Protein AF-A0A1G1DF81-F1 (afdb_monomer)

Sequence (77 aa):
MNKLKKILKKGGRVVIVAFYKKKMDFGPPPDNKISEEVTIEEMKEAGYHLTKRLDFLRYQYFLEFEPVENQPQTYTD

pLDDT: mean 87.63, std 15.88, range [39.62, 98.69]

Radius of gyration: 15.58 Å; Cα contacts (8 Å, |Δi|>4): 94; chains: 1; bounding box: 30×20×59 Å

Foldseek 3Di:
DQPVVVVADVVRKDKDKFFALDDDPDDDDSVPGDHPVNVQVVVVVSQKHWDDWDDPDPGITITMIDHNDPDPPPPDD

Structure (mmCIF, N/CA/C/O backbone):
data_AF-A0A1G1DF81-F1
#
_entry.id   AF-A0A1G1DF81-F1
#
loop_
_atom_site.group_PDB
_atom_site.id
_atom_site.type_symbol
_atom_site.label_atom_id
_atom_site.label_alt_id
_atom_site.label_comp_id
_atom_site.label_asym_id
_atom_site.label_entity_id
_atom_site.label_seq_id
_atom_site.pdbx_PDB_ins_code
_atom_site.Cartn_x
_atom_site.Cartn_y
_atom_site.Cartn_z
_atom_site.occupancy
_atom_site.B_iso_or_equiv
_atom_site.auth_seq_id
_atom_site.auth_comp_id
_atom_site.auth_asym_id
_atom_site.auth_atom_id
_atom_site.pdbx_PDB_model_num
ATOM 1 N N . MET A 1 1 ? 3.449 6.618 8.327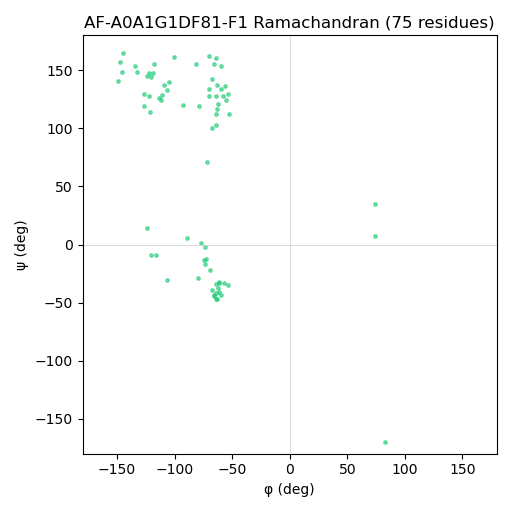 1.00 63.09 1 MET A N 1
ATOM 2 C CA . MET A 1 1 ? 2.040 6.920 7.954 1.00 63.09 1 MET A CA 1
ATOM 3 C C . MET A 1 1 ? 1.090 7.264 9.137 1.00 63.09 1 MET A C 1
ATOM 5 O O . MET A 1 1 ? -0.120 7.057 9.040 1.00 63.09 1 MET A O 1
ATOM 9 N N . ASN A 1 2 ? 1.547 7.874 10.243 1.00 66.44 2 ASN A N 1
ATOM 10 C CA . ASN A 1 2 ? 0.757 7.909 11.501 1.00 66.44 2 ASN A CA 1
ATOM 11 C C . ASN A 1 2 ? -0.452 8.862 11.533 1.00 66.44 2 ASN A C 1
ATOM 13 O O . ASN A 1 2 ? -1.282 8.766 12.435 1.00 66.44 2 ASN A O 1
ATOM 17 N N . LYS A 1 3 ? -0.578 9.793 10.579 1.00 77.62 3 LYS A N 1
ATOM 18 C CA . LYS A 1 3 ? -1.682 10.773 10.575 1.00 77.62 3 LYS A CA 1
ATOM 19 C C . LYS A 1 3 ? -2.996 10.196 10.039 1.00 77.62 3 LYS A C 1
ATOM 21 O O . LYS A 1 3 ? -4.057 10.626 10.478 1.00 77.62 3 LYS A O 1
ATOM 26 N N . LEU A 1 4 ? -2.929 9.205 9.145 1.00 78.19 4 LEU A N 1
ATOM 27 C CA . LEU A 1 4 ? -4.106 8.660 8.457 1.00 78.19 4 LEU A CA 1
ATOM 28 C C . LEU A 1 4 ? -5.096 7.980 9.417 1.00 78.19 4 LEU A C 1
ATOM 30 O O . LEU A 1 4 ? -6.302 8.129 9.257 1.00 78.19 4 LEU A O 1
ATOM 34 N N . LYS A 1 5 ? -4.610 7.344 10.489 1.00 74.81 5 LYS A N 1
ATOM 35 C CA . LYS A 1 5 ? -5.465 6.681 11.486 1.00 74.81 5 LYS A CA 1
ATOM 36 C C . LYS A 1 5 ? -6.483 7.616 12.127 1.00 74.81 5 LYS A C 1
ATOM 38 O O . LYS A 1 5 ? -7.576 7.187 12.463 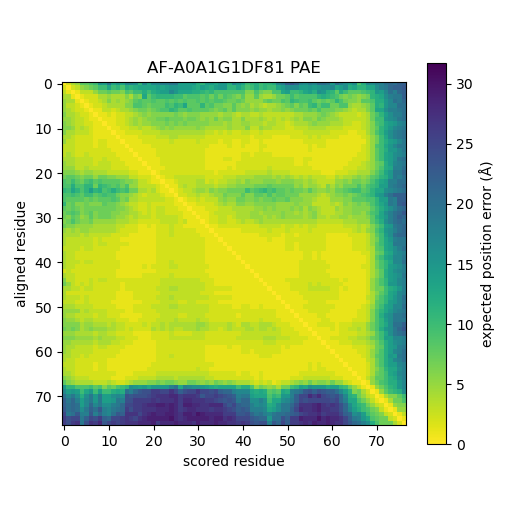1.00 74.81 5 LYS A O 1
ATOM 43 N N . LYS A 1 6 ? -6.122 8.892 12.293 1.00 81.62 6 LYS A N 1
ATOM 44 C CA . LYS A 1 6 ? -6.961 9.893 12.965 1.00 81.62 6 LYS A CA 1
ATOM 45 C C . LYS A 1 6 ? -8.152 10.345 12.118 1.00 81.62 6 LYS A C 1
ATOM 47 O O . LYS A 1 6 ? -9.064 10.955 12.659 1.00 81.62 6 LYS A O 1
ATOM 52 N N . ILE A 1 7 ? -8.119 10.088 10.809 1.00 87.56 7 ILE A N 1
ATOM 53 C CA . ILE A 1 7 ? -9.143 10.539 9.856 1.00 87.56 7 ILE A CA 1
ATOM 54 C C . ILE A 1 7 ? -9.905 9.382 9.198 1.00 87.56 7 ILE A C 1
ATOM 56 O O . ILE A 1 7 ? -10.893 9.619 8.506 1.00 87.56 7 ILE A O 1
ATOM 60 N N . LEU A 1 8 ? -9.463 8.135 9.392 1.00 88.38 8 LEU A N 1
ATOM 61 C CA . LEU A 1 8 ? -10.172 6.962 8.891 1.00 88.38 8 LEU A CA 1
ATOM 62 C C . LEU A 1 8 ? -11.475 6.760 9.671 1.00 88.38 8 LEU A C 1
ATOM 64 O O . LEU A 1 8 ? -11.499 6.787 10.900 1.00 88.38 8 LEU A O 1
ATOM 68 N N . LYS A 1 9 ? -12.569 6.515 8.944 1.00 90.00 9 LYS A N 1
ATOM 69 C CA . LYS A 1 9 ? -13.817 6.023 9.543 1.00 90.00 9 LYS A CA 1
ATOM 70 C C . LYS A 1 9 ? -13.588 4.630 10.139 1.00 90.00 9 LYS A C 1
ATOM 72 O O . LYS A 1 9 ? -12.671 3.920 9.728 1.00 90.00 9 LYS A O 1
ATOM 77 N N . LYS A 1 10 ? -14.464 4.206 11.056 1.00 87.06 10 LYS A N 1
ATOM 78 C CA . LYS A 1 10 ? -14.487 2.818 11.543 1.00 87.06 10 LYS A CA 1
ATOM 79 C C . LYS A 1 10 ? -14.581 1.849 10.354 1.00 87.06 10 LYS A C 1
ATOM 81 O O . LYS A 1 10 ? -15.424 2.043 9.482 1.00 87.06 10 LYS A O 1
ATOM 86 N N . GLY A 1 11 ? -13.701 0.847 10.317 1.00 88.06 11 GLY A N 1
ATOM 87 C CA . GLY A 1 11 ? -13.579 -0.099 9.197 1.00 88.06 11 GLY A CA 1
ATOM 88 C C . GLY A 1 11 ? -12.913 0.470 7.935 1.00 88.06 11 GLY A C 1
ATOM 89 O O . GLY A 1 11 ? -12.907 -0.187 6.898 1.00 88.06 11 GLY A O 1
ATOM 90 N N . GLY A 1 12 ? -12.375 1.692 7.988 1.00 92.06 12 GLY A N 1
ATOM 91 C CA . GLY A 1 12 ? -11.637 2.296 6.885 1.00 92.06 12 GLY A CA 1
ATOM 92 C C . GLY A 1 12 ? -10.316 1.574 6.612 1.00 92.06 12 GLY A C 1
ATOM 93 O O . GLY A 1 12 ? -9.619 1.164 7.538 1.00 92.06 12 GLY A O 1
ATOM 94 N N . ARG A 1 13 ? -9.965 1.465 5.329 1.00 95.38 13 ARG A N 1
ATOM 95 C CA . ARG A 1 13 ? -8.772 0.761 4.840 1.00 95.38 13 ARG A CA 1
ATOM 96 C C . ARG A 1 13 ? -7.824 1.709 4.124 1.00 95.38 13 ARG A C 1
ATOM 98 O O . ARG A 1 13 ? -8.252 2.731 3.584 1.00 95.38 13 ARG A O 1
ATOM 105 N N . VAL A 1 14 ? -6.548 1.345 4.082 1.00 96.50 14 VAL A N 1
ATOM 106 C CA . VAL A 1 14 ? -5.526 2.016 3.269 1.00 96.50 14 VAL A CA 1
ATOM 107 C C . VAL A 1 14 ? -5.055 1.048 2.196 1.00 96.50 14 VAL A C 1
ATOM 109 O O . VAL A 1 14 ? -4.635 -0.058 2.513 1.00 96.50 14 VAL A O 1
ATOM 112 N N . VAL A 1 15 ? -5.104 1.469 0.933 1.00 97.75 15 VAL A N 1
ATOM 113 C CA . VAL A 1 15 ? -4.550 0.710 -0.192 1.00 97.75 15 VAL A CA 1
ATOM 114 C C . VAL A 1 15 ? -3.330 1.444 -0.729 1.00 97.75 15 VAL A C 1
ATOM 116 O O . VAL A 1 15 ? -3.407 2.636 -1.029 1.00 97.75 15 VAL A O 1
ATOM 119 N N . ILE A 1 16 ? -2.218 0.728 -0.870 1.00 97.94 16 ILE A N 1
ATOM 120 C CA . ILE A 1 16 ? -0.997 1.224 -1.503 1.00 97.94 16 ILE A CA 1
ATOM 121 C C . ILE A 1 16 ? -0.786 0.462 -2.808 1.00 97.94 16 ILE A C 1
ATOM 123 O O . ILE A 1 16 ? -0.709 -0.767 -2.821 1.00 97.94 16 ILE A O 1
ATOM 127 N N . VAL A 1 17 ? -0.670 1.219 -3.900 1.00 97.94 17 VAL A N 1
ATOM 128 C CA . VAL A 1 17 ? -0.302 0.719 -5.227 1.00 97.94 17 VAL A CA 1
ATOM 129 C C . VAL A 1 17 ? 0.957 1.446 -5.670 1.00 97.94 17 VAL A C 1
ATOM 131 O O . VAL A 1 17 ? 0.919 2.658 -5.884 1.00 97.94 17 VAL A O 1
ATOM 134 N N . ALA A 1 18 ? 2.074 0.733 -5.805 1.00 96.56 18 ALA A N 1
ATOM 135 C CA . ALA A 1 18 ? 3.328 1.349 -6.231 1.00 96.56 18 ALA A CA 1
ATOM 136 C C . ALA A 1 18 ? 4.194 0.403 -7.062 1.00 96.56 18 ALA A C 1
ATOM 138 O O . ALA A 1 18 ? 4.060 -0.816 -7.000 1.00 96.56 18 ALA A O 1
ATOM 139 N N . PHE A 1 19 ? 5.087 0.980 -7.869 1.00 96.94 19 PHE A N 1
ATOM 140 C CA . PHE A 1 19 ? 5.992 0.223 -8.729 1.00 96.94 19 PHE A CA 1
ATOM 141 C C . PHE A 1 19 ? 6.953 -0.646 -7.917 1.00 96.94 19 PHE A C 1
ATOM 143 O O . PHE A 1 19 ? 7.581 -0.165 -6.975 1.00 96.94 19 PHE A O 1
ATOM 150 N N . TYR A 1 20 ? 7.167 -1.886 -8.365 1.00 95.56 20 TYR A N 1
ATOM 151 C CA . TYR A 1 20 ? 8.239 -2.724 -7.830 1.00 95.56 20 TYR A CA 1
ATOM 152 C C . TYR A 1 20 ? 9.591 -2.018 -7.959 1.00 95.56 20 TYR A C 1
ATOM 154 O O . TYR A 1 20 ? 9.911 -1.475 -9.024 1.00 95.56 20 TYR A O 1
ATOM 162 N N . LYS A 1 21 ? 10.409 -2.071 -6.900 1.00 94.69 21 LYS A N 1
ATOM 163 C CA . LYS A 1 21 ? 11.767 -1.506 -6.864 1.00 94.69 21 LYS A CA 1
ATOM 164 C C . LYS A 1 21 ? 12.735 -2.335 -7.720 1.00 94.69 21 LYS A C 1
ATOM 166 O O . LYS A 1 21 ? 13.597 -3.046 -7.223 1.00 94.69 21 LYS A O 1
ATOM 171 N N . LYS A 1 22 ? 12.559 -2.242 -9.038 1.00 89.19 22 LYS A N 1
ATOM 172 C CA . LYS A 1 22 ? 13.388 -2.858 -10.078 1.00 89.19 22 LYS A CA 1
ATOM 173 C C . LYS A 1 22 ? 13.692 -1.849 -11.187 1.00 89.19 22 LYS A C 1
ATOM 175 O O . LYS A 1 22 ? 12.923 -0.900 -11.410 1.00 89.19 22 LYS A O 1
ATOM 180 N N . LYS A 1 23 ? 14.814 -2.057 -11.881 1.00 87.19 23 LYS A N 1
ATOM 181 C CA . LYS A 1 23 ? 15.168 -1.289 -13.081 1.00 87.19 23 LYS A CA 1
ATOM 182 C C . LYS A 1 23 ? 14.129 -1.574 -14.170 1.00 87.19 23 LYS A C 1
ATOM 184 O O . LYS A 1 23 ? 13.808 -2.731 -14.424 1.00 87.19 23 LYS A O 1
ATOM 189 N N . MET A 1 24 ? 13.564 -0.518 -14.742 1.00 88.06 24 MET A N 1
ATOM 190 C CA . MET A 1 24 ? 12.548 -0.571 -15.795 1.00 88.06 24 MET A CA 1
ATOM 191 C C . MET A 1 24 ? 12.778 0.610 -16.730 1.00 88.06 24 MET A C 1
ATOM 193 O O . MET A 1 24 ? 13.190 1.671 -16.263 1.00 88.06 24 MET A O 1
ATOM 197 N N . ASP A 1 25 ? 12.464 0.436 -18.010 1.00 90.38 25 ASP A N 1
ATOM 198 C CA . ASP A 1 25 ? 12.614 1.484 -19.032 1.00 90.38 25 ASP A CA 1
ATOM 199 C C . ASP A 1 25 ? 11.500 2.547 -18.964 1.00 90.38 25 ASP A C 1
ATOM 201 O O . ASP A 1 25 ? 11.457 3.481 -19.757 1.00 90.38 25 ASP A O 1
ATOM 205 N N . PHE A 1 26 ? 10.579 2.403 -18.008 1.00 89.25 26 PHE A N 1
ATOM 206 C CA . PHE A 1 26 ? 9.455 3.299 -17.769 1.00 89.25 26 PHE A CA 1
ATOM 207 C C . PHE A 1 26 ? 9.146 3.423 -16.269 1.00 89.25 26 PHE A C 1
ATOM 209 O O . PHE A 1 26 ? 9.562 2.605 -15.438 1.00 89.25 26 PHE A O 1
ATOM 216 N N . GLY A 1 27 ? 8.352 4.443 -15.935 1.00 87.75 27 GLY A N 1
ATOM 217 C CA . GLY A 1 27 ? 8.002 4.792 -14.560 1.00 87.75 27 GLY A CA 1
ATOM 218 C C . GLY A 1 27 ? 9.082 5.638 -13.870 1.00 87.75 27 GLY A C 1
ATOM 219 O O . GLY A 1 27 ? 9.999 6.130 -14.525 1.00 87.75 27 GLY A O 1
ATOM 220 N N . PRO A 1 28 ? 8.973 5.843 -12.546 1.00 89.19 28 PRO A N 1
ATOM 221 C CA . PRO A 1 28 ? 9.949 6.631 -11.802 1.00 89.19 28 PRO A CA 1
ATOM 222 C C . PRO A 1 28 ? 11.335 5.956 -11.789 1.00 89.19 28 PRO A C 1
ATOM 224 O O . PRO A 1 28 ? 11.424 4.722 -11.892 1.00 89.19 28 PRO A O 1
ATOM 227 N N . PRO A 1 29 ? 12.424 6.730 -11.618 1.00 90.06 29 PRO A N 1
ATOM 228 C CA . PRO A 1 29 ? 13.757 6.162 -11.440 1.00 90.06 29 PRO A CA 1
ATOM 229 C C . PRO A 1 29 ? 13.801 5.250 -10.196 1.00 90.06 29 PRO A C 1
ATOM 231 O O . PRO A 1 29 ? 13.005 5.445 -9.273 1.00 90.06 29 PRO A O 1
ATOM 234 N N . PRO A 1 30 ? 14.697 4.242 -10.146 1.00 87.69 30 PRO A N 1
ATOM 235 C CA . PRO A 1 30 ? 14.758 3.279 -9.040 1.00 87.69 30 PRO A CA 1
ATOM 236 C C . PRO A 1 30 ? 14.867 3.896 -7.641 1.00 87.69 30 PRO A C 1
ATOM 238 O O . PRO A 1 30 ? 14.254 3.374 -6.711 1.00 87.69 30 PRO A O 1
ATOM 241 N N . ASP A 1 31 ? 15.576 5.016 -7.504 1.00 90.94 31 ASP A N 1
ATOM 242 C CA . ASP A 1 31 ? 15.777 5.695 -6.215 1.00 90.94 31 ASP A CA 1
ATOM 243 C C . ASP A 1 31 ? 14.492 6.333 -5.670 1.00 90.94 31 ASP A C 1
ATOM 245 O O . ASP A 1 31 ? 14.334 6.478 -4.462 1.00 90.94 31 ASP A O 1
ATOM 249 N N . ASN A 1 32 ? 13.518 6.605 -6.543 1.00 91.62 32 ASN A N 1
ATOM 250 C CA . ASN A 1 32 ? 12.198 7.111 -6.165 1.00 91.62 32 ASN A CA 1
ATOM 251 C C . ASN A 1 32 ? 11.197 5.977 -5.870 1.00 91.62 32 ASN A C 1
ATOM 253 O O . ASN A 1 32 ? 10.006 6.241 -5.693 1.00 91.62 32 ASN A O 1
ATOM 257 N N . LYS A 1 33 ? 11.637 4.710 -5.870 1.00 94.94 33 LYS A N 1
ATOM 258 C CA . LYS A 1 33 ? 10.789 3.546 -5.581 1.00 94.94 33 LYS A CA 1
ATOM 259 C C . LYS A 1 33 ? 11.066 3.007 -4.178 1.00 94.94 33 LYS A C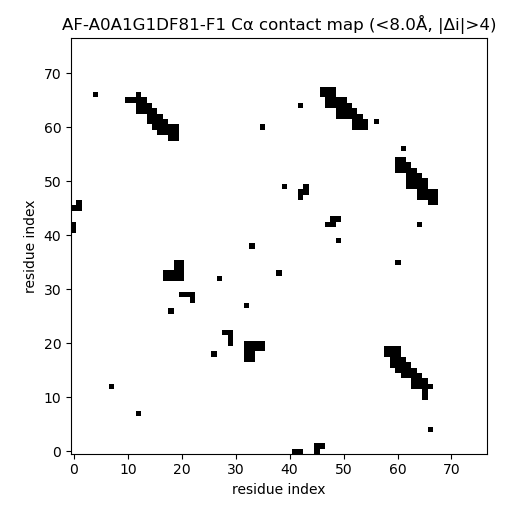 1
ATOM 261 O O . LYS A 1 33 ? 12.215 2.860 -3.751 1.00 94.94 33 LYS A O 1
ATOM 266 N N . ILE A 1 34 ? 9.990 2.624 -3.502 1.00 96.00 34 ILE A N 1
ATOM 267 C CA . ILE A 1 34 ? 10.003 1.946 -2.203 1.00 96.00 34 ILE A CA 1
ATOM 268 C C . ILE A 1 34 ? 9.626 0.485 -2.450 1.00 96.00 34 ILE A C 1
ATOM 270 O O . ILE A 1 34 ? 8.701 0.209 -3.219 1.00 96.00 34 ILE A O 1
ATOM 274 N N . SER A 1 35 ? 10.376 -0.453 -1.864 1.00 97.00 35 SER A N 1
ATOM 275 C CA . SER A 1 35 ? 10.082 -1.877 -2.039 1.00 97.00 35 SER A CA 1
ATOM 276 C C . SER A 1 35 ? 8.791 -2.267 -1.310 1.00 97.00 35 SER A C 1
ATOM 278 O O . SER A 1 35 ? 8.298 -1.532 -0.449 1.00 97.00 35 SER A O 1
ATOM 280 N N . GLU A 1 36 ? 8.225 -3.414 -1.685 1.00 97.56 36 GLU A N 1
ATOM 281 C CA . GLU A 1 36 ? 7.014 -3.949 -1.052 1.00 97.56 36 GLU A CA 1
ATOM 282 C C . GLU A 1 36 ? 7.261 -4.173 0.450 1.00 97.56 36 GLU A C 1
ATOM 284 O O . GLU A 1 36 ? 6.470 -3.750 1.287 1.00 97.56 36 GLU A O 1
ATOM 289 N N . GLU A 1 37 ? 8.422 -4.735 0.787 1.00 98.00 37 GLU A N 1
ATOM 290 C CA . GLU A 1 37 ? 8.836 -5.083 2.148 1.00 98.00 37 GLU A CA 1
ATOM 291 C C . GLU A 1 37 ? 8.983 -3.840 3.029 1.00 98.00 37 GLU A C 1
ATOM 293 O O . GLU A 1 37 ? 8.433 -3.795 4.126 1.00 98.00 37 GLU A O 1
ATOM 298 N N . VAL A 1 38 ? 9.663 -2.800 2.528 1.00 97.88 38 VAL A N 1
ATOM 299 C CA . VAL A 1 38 ? 9.813 -1.533 3.263 1.00 97.88 38 VAL A CA 1
ATOM 300 C C . VAL A 1 38 ? 8.447 -0.897 3.514 1.00 97.88 38 VAL A C 1
ATOM 302 O O . VAL A 1 38 ? 8.179 -0.419 4.610 1.00 97.88 38 VAL A O 1
ATOM 305 N N . THR A 1 39 ? 7.551 -0.947 2.527 1.00 97.88 39 THR A N 1
ATOM 306 C CA . THR A 1 39 ? 6.195 -0.396 2.666 1.00 97.88 39 THR A CA 1
ATOM 307 C C . THR A 1 39 ? 5.395 -1.131 3.741 1.00 97.88 39 THR A C 1
ATOM 309 O O . THR A 1 39 ? 4.688 -0.493 4.522 1.00 97.88 39 THR A O 1
ATOM 312 N N . ILE A 1 40 ? 5.502 -2.462 3.800 1.00 98.25 40 ILE A N 1
ATOM 313 C CA . ILE A 1 40 ? 4.837 -3.276 4.825 1.00 98.25 40 ILE A CA 1
ATOM 314 C C . ILE A 1 40 ? 5.373 -2.931 6.218 1.00 98.25 40 ILE A C 1
ATOM 316 O O . ILE A 1 40 ? 4.567 -2.704 7.124 1.00 98.25 40 ILE A O 1
ATOM 320 N N . GLU A 1 41 ? 6.694 -2.842 6.392 1.00 97.94 41 GLU A N 1
ATOM 321 C CA . GLU A 1 41 ? 7.283 -2.511 7.696 1.00 97.94 41 GLU A CA 1
ATOM 322 C C . GLU A 1 41 ? 6.931 -1.083 8.141 1.00 97.94 41 GLU A C 1
ATOM 324 O O . GLU A 1 41 ? 6.475 -0.904 9.269 1.00 97.94 41 GLU A O 1
ATOM 329 N N . GLU A 1 42 ? 6.993 -0.077 7.263 1.00 96.88 42 GLU A N 1
ATOM 330 C CA . GLU A 1 42 ? 6.584 1.294 7.618 1.00 96.88 42 GLU A CA 1
ATOM 331 C C . GLU A 1 42 ? 5.095 1.386 8.004 1.00 96.88 42 GLU A C 1
ATOM 333 O O . GLU A 1 42 ? 4.710 2.140 8.908 1.00 96.88 42 GLU A O 1
ATOM 338 N N . MET A 1 43 ? 4.228 0.621 7.331 1.00 96.81 43 MET A N 1
AT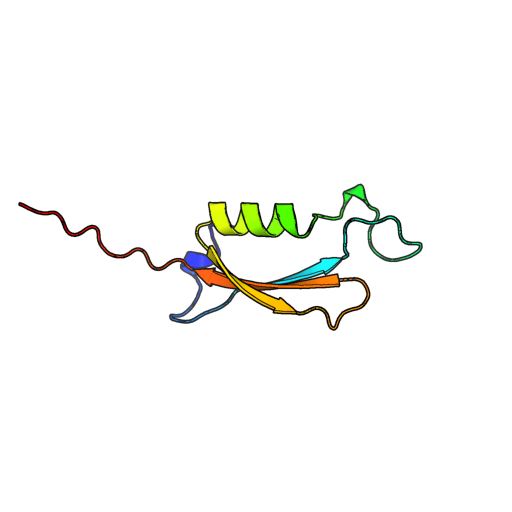OM 339 C CA . MET A 1 43 ? 2.805 0.553 7.676 1.00 96.81 43 MET A CA 1
ATOM 340 C C . MET A 1 43 ? 2.587 -0.127 9.029 1.00 96.81 43 MET A C 1
ATOM 342 O O . MET A 1 43 ? 1.765 0.338 9.827 1.00 96.81 43 MET A O 1
ATOM 346 N N . LYS A 1 44 ? 3.353 -1.178 9.323 1.00 9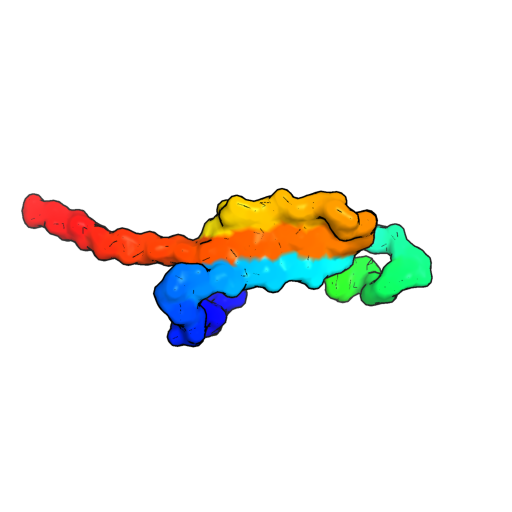5.94 44 LYS A N 1
ATOM 347 C CA . LYS A 1 44 ? 3.339 -1.871 10.613 1.00 95.94 44 LYS A CA 1
ATOM 348 C C . LYS A 1 44 ? 3.838 -0.987 11.751 1.00 95.94 44 LYS A C 1
ATOM 350 O O . LYS A 1 44 ? 3.170 -0.909 12.779 1.00 95.94 44 LYS A O 1
ATOM 355 N N . GLU A 1 45 ? 4.927 -0.248 11.561 1.00 95.19 45 GLU A N 1
ATOM 356 C CA . GLU A 1 45 ? 5.410 0.760 12.519 1.00 95.19 45 GLU A CA 1
ATOM 357 C C . GLU A 1 45 ? 4.389 1.884 12.729 1.00 95.19 45 GLU A C 1
ATOM 359 O O . GLU A 1 45 ? 4.221 2.404 13.834 1.00 95.19 45 GLU A O 1
ATOM 364 N N . ALA A 1 46 ? 3.623 2.215 11.686 1.00 93.75 46 ALA A N 1
ATOM 365 C CA . ALA A 1 46 ? 2.491 3.123 11.797 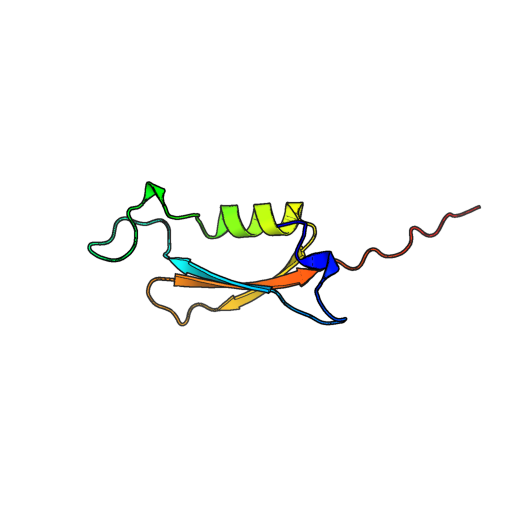1.00 93.75 46 ALA A CA 1
ATOM 366 C C . ALA A 1 46 ? 1.261 2.506 12.493 1.00 93.75 46 ALA A C 1
ATOM 368 O O . ALA A 1 46 ? 0.259 3.198 12.708 1.00 93.75 46 ALA A O 1
ATOM 369 N N . GLY A 1 47 ? 1.341 1.231 12.880 1.00 93.69 47 GLY A N 1
ATOM 370 C CA . GLY A 1 47 ? 0.349 0.412 13.572 1.00 93.69 47 GLY A CA 1
ATOM 371 C C . GLY A 1 47 ? -0.819 -0.025 12.688 1.00 93.69 47 GLY A C 1
ATOM 372 O O . GLY A 1 47 ? -1.965 -0.046 13.138 1.00 93.69 47 GLY A O 1
ATOM 373 N N . TYR A 1 48 ? -0.558 -0.292 11.422 1.00 95.25 48 TYR A N 1
ATOM 374 C CA . TYR A 1 48 ? -1.486 -0.999 10.552 1.00 95.25 48 TYR A CA 1
ATOM 375 C C . TYR A 1 48 ? -1.059 -2.460 10.425 1.00 95.25 48 TYR A C 1
ATOM 377 O O . TYR A 1 48 ? 0.093 -2.797 10.686 1.00 95.25 48 TYR A O 1
ATOM 385 N N . HIS A 1 49 ? -1.964 -3.326 9.994 1.00 95.75 49 HIS A N 1
ATOM 386 C CA . HIS A 1 49 ? -1.615 -4.680 9.576 1.00 95.75 49 HIS A CA 1
ATOM 387 C C . HIS A 1 49 ? -2.062 -4.909 8.135 1.00 95.75 49 HIS A C 1
ATOM 389 O O . HIS A 1 49 ? -3.056 -4.340 7.682 1.00 95.75 49 HIS A O 1
ATOM 395 N N . LEU A 1 50 ? -1.301 -5.724 7.405 1.00 97.94 50 LEU A N 1
ATOM 396 C CA . LEU A 1 50 ? -1.633 -6.113 6.040 1.00 97.94 50 LEU A CA 1
ATOM 397 C C . LEU A 1 50 ? -2.846 -7.054 6.068 1.00 97.94 50 LEU A C 1
ATOM 399 O O . LEU A 1 50 ? -2.841 -8.049 6.793 1.00 97.94 50 LEU A O 1
ATOM 403 N N . THR A 1 51 ? -3.877 -6.748 5.286 1.00 98.00 51 THR A N 1
ATOM 404 C CA . THR A 1 51 ? -5.086 -7.580 5.144 1.00 98.00 51 THR A CA 1
ATOM 405 C C . THR A 1 51 ? -5.134 -8.294 3.806 1.00 98.00 51 THR A C 1
ATOM 407 O O . THR A 1 51 ? -5.696 -9.386 3.704 1.00 98.00 51 THR A O 1
ATOM 410 N N . LYS A 1 52 ? -4.550 -7.692 2.766 1.00 98.00 52 LYS A N 1
ATOM 411 C CA . LYS A 1 52 ? -4.578 -8.251 1.417 1.00 98.00 52 LYS A CA 1
ATOM 412 C C . LYS A 1 52 ? -3.338 -7.886 0.624 1.00 98.00 52 LYS A C 1
ATOM 414 O O . LYS A 1 52 ? -2.898 -6.740 0.632 1.00 98.00 52 LYS A O 1
ATOM 419 N N . ARG A 1 53 ? -2.857 -8.855 -0.148 1.00 98.19 53 ARG A N 1
ATOM 420 C CA . ARG A 1 53 ? -1.890 -8.667 -1.226 1.00 98.19 53 ARG A CA 1
ATOM 421 C C . ARG A 1 53 ? -2.510 -9.182 -2.516 1.00 98.19 53 ARG A C 1
ATOM 423 O O . ARG A 1 53 ? -3.001 -10.308 -2.540 1.00 98.19 53 ARG A O 1
ATOM 430 N N . LEU A 1 54 ? -2.504 -8.361 -3.560 1.00 97.81 54 LEU A N 1
ATOM 431 C CA . LEU A 1 54 ? -2.978 -8.746 -4.890 1.00 97.81 54 LEU A CA 1
ATOM 432 C C . LEU A 1 54 ? -1.844 -8.591 -5.910 1.00 97.81 54 LEU A C 1
ATOM 434 O O . LEU A 1 54 ? -1.044 -7.664 -5.815 1.00 97.81 54 LEU A O 1
ATOM 438 N N . ASP A 1 55 ? -1.787 -9.488 -6.889 1.00 96.12 55 ASP A N 1
ATOM 439 C CA . ASP A 1 55 ? -0.670 -9.636 -7.835 1.00 96.12 55 ASP A CA 1
ATOM 440 C C . ASP A 1 55 ? -1.089 -9.532 -9.314 1.00 96.12 55 ASP A C 1
ATOM 442 O O . ASP A 1 55 ? -0.310 -9.824 -10.218 1.00 96.12 55 ASP A O 1
ATOM 446 N N . PHE A 1 56 ? -2.304 -9.046 -9.586 1.00 96.44 56 PHE A N 1
ATOM 447 C CA . PHE A 1 56 ? -2.819 -8.887 -10.952 1.00 96.44 56 PHE A CA 1
ATOM 448 C C . PHE A 1 56 ? -2.172 -7.725 -11.731 1.00 96.44 56 PHE A C 1
ATOM 450 O O . PHE A 1 56 ? -2.355 -7.612 -12.945 1.00 96.44 56 PHE A O 1
ATOM 457 N N . LEU A 1 57 ? -1.424 -6.843 -11.057 1.00 96.06 57 LEU A N 1
ATOM 458 C CA . LEU A 1 57 ? -0.717 -5.727 -11.682 1.00 96.06 57 LEU A CA 1
ATOM 459 C C . LEU A 1 57 ? 0.717 -6.135 -12.031 1.00 96.06 57 LEU A C 1
ATOM 461 O O . LEU A 1 57 ? 1.536 -6.444 -11.174 1.00 96.06 57 LEU A O 1
ATOM 465 N N . ARG A 1 58 ? 1.055 -6.074 -13.321 1.00 94.88 58 ARG A N 1
ATOM 466 C CA . ARG A 1 58 ? 2.347 -6.557 -13.837 1.00 94.88 58 ARG A CA 1
ATOM 467 C C . ARG A 1 58 ? 3.570 -5.827 -13.259 1.00 94.88 58 ARG A C 1
ATOM 469 O O . ARG A 1 58 ? 4.653 -6.408 -13.160 1.00 94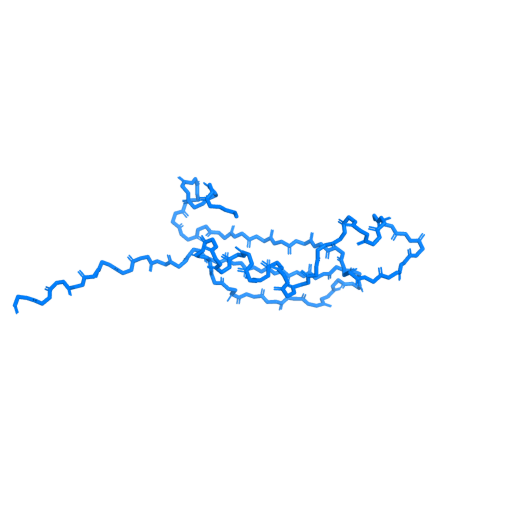.88 58 ARG A O 1
ATOM 476 N N . TYR A 1 59 ? 3.436 -4.537 -12.950 1.00 95.62 59 TYR A N 1
ATOM 477 C CA . TYR A 1 59 ? 4.573 -3.675 -12.602 1.00 95.62 59 TYR A CA 1
ATOM 478 C C . TYR A 1 59 ? 4.478 -3.055 -11.210 1.00 95.62 59 TYR A C 1
ATOM 480 O O . TYR A 1 59 ? 5.459 -2.461 -10.754 1.00 95.62 59 TYR A O 1
ATOM 488 N N . GLN A 1 60 ? 3.335 -3.202 -10.547 1.00 97.25 60 GLN A N 1
ATOM 489 C CA . GLN A 1 60 ? 3.054 -2.628 -9.244 1.00 97.25 60 GLN A CA 1
ATOM 490 C C . GLN A 1 60 ? 2.650 -3.721 -8.267 1.00 97.25 60 GLN A C 1
ATOM 492 O O . GLN A 1 60 ? 1.950 -4.653 -8.650 1.00 97.25 60 GLN A O 1
ATOM 497 N N . TYR A 1 61 ? 3.032 -3.567 -7.006 1.00 98.00 61 TYR A N 1
ATOM 498 C CA . TYR A 1 61 ? 2.379 -4.307 -5.937 1.00 98.00 61 TYR A CA 1
ATOM 499 C C . TYR A 1 61 ? 1.081 -3.608 -5.538 1.00 98.00 61 TYR A C 1
ATOM 501 O O . TYR A 1 61 ? 0.926 -2.395 -5.709 1.00 98.00 61 TYR A O 1
ATOM 509 N N . PHE A 1 62 ? 0.166 -4.389 -4.974 1.00 98.62 62 PHE A N 1
ATOM 510 C CA . PHE A 1 62 ? -1.069 -3.915 -4.371 1.00 98.62 62 PHE A CA 1
ATOM 511 C C . PHE A 1 62 ? -1.148 -4.463 -2.950 1.00 98.62 62 PHE A C 1
ATOM 513 O O . PHE A 1 62 ? -1.196 -5.682 -2.757 1.00 98.62 62 PHE A O 1
ATOM 520 N N . LEU A 1 63 ? -1.197 -3.563 -1.973 1.00 98.69 63 LEU A N 1
ATOM 521 C CA . LEU A 1 63 ? -1.275 -3.898 -0.555 1.00 98.69 63 LEU A CA 1
ATOM 522 C C . LEU A 1 63 ? -2.457 -3.172 0.081 1.00 98.69 63 LEU A C 1
ATOM 524 O O . LEU A 1 63 ? -2.596 -1.959 -0.070 1.00 98.69 63 LEU A O 1
ATOM 528 N N . GLU A 1 64 ? -3.295 -3.907 0.799 1.00 98.38 64 GLU A N 1
ATOM 529 C CA . GLU A 1 64 ? -4.393 -3.371 1.602 1.00 98.38 64 GLU A CA 1
ATOM 530 C C . GLU A 1 64 ? -4.069 -3.528 3.086 1.00 98.38 64 GLU A C 1
ATOM 532 O O . GLU A 1 64 ? -3.585 -4.578 3.510 1.00 98.38 64 GLU A O 1
ATOM 537 N N . PHE A 1 65 ? -4.359 -2.492 3.867 1.00 97.38 65 PHE A N 1
ATOM 538 C CA . PHE A 1 65 ? -4.092 -2.439 5.293 1.00 97.38 65 PHE A CA 1
ATOM 539 C C . PHE A 1 65 ? -5.298 -1.940 6.088 1.00 97.38 65 PHE A C 1
ATOM 541 O O . PHE A 1 65 ? -6.034 -1.051 5.642 1.00 97.38 65 PHE A O 1
ATOM 548 N N . GLU A 1 66 ? -5.420 -2.431 7.316 1.00 95.56 66 GLU A N 1
ATOM 549 C CA . GLU A 1 66 ? -6.362 -1.952 8.332 1.00 95.56 66 GLU A CA 1
ATOM 550 C C . GLU A 1 66 ? -5.594 -1.428 9.560 1.00 95.56 66 GLU A C 1
ATOM 552 O O . GLU A 1 66 ? -4.490 -1.906 9.850 1.00 95.56 66 GLU A O 1
ATOM 557 N N . PRO A 1 67 ? -6.101 -0.401 10.274 1.00 93.50 67 PRO A N 1
ATOM 558 C CA . PRO A 1 67 ? -5.525 0.001 11.551 1.00 93.50 67 PRO A CA 1
ATOM 559 C C . PRO A 1 67 ? -5.584 -1.166 12.539 1.00 93.50 6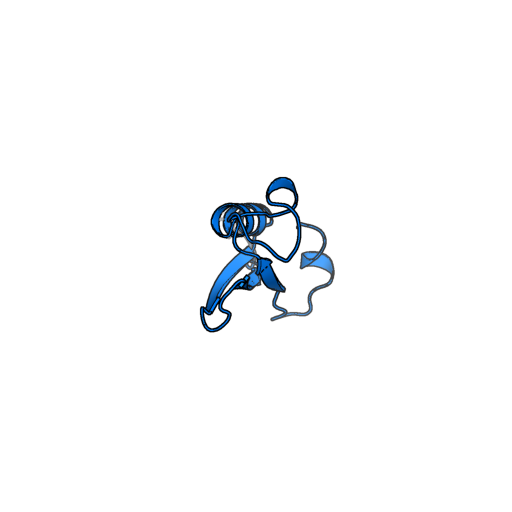7 PRO A C 1
ATOM 561 O O . PRO A 1 67 ? -6.640 -1.766 12.710 1.00 93.50 67 PRO A O 1
ATOM 564 N N . VAL A 1 68 ? -4.487 -1.443 13.243 1.00 89.69 68 VAL A N 1
ATOM 565 C CA . VAL A 1 68 ? -4.533 -2.333 14.408 1.00 89.69 68 VAL A CA 1
ATOM 566 C C . VAL A 1 68 ? -5.434 -1.663 15.446 1.00 89.69 68 VAL A C 1
ATOM 568 O O . VAL A 1 68 ? -5.141 -0.546 15.888 1.00 89.69 68 VAL A O 1
ATOM 571 N N . GLU A 1 69 ? -6.556 -2.298 15.791 1.00 77.75 69 GLU A N 1
ATOM 572 C CA . GLU A 1 69 ? -7.389 -1.842 16.900 1.00 77.75 69 GLU A CA 1
ATOM 573 C C . GLU A 1 69 ? -6.559 -1.929 18.184 1.00 77.75 69 GLU A C 1
ATOM 575 O O . GLU A 1 69 ? -6.069 -2.995 18.555 1.00 77.75 69 GLU A O 1
ATOM 580 N N . ASN A 1 70 ? -6.383 -0.800 18.873 1.00 56.81 70 ASN A N 1
ATOM 581 C CA . ASN A 1 70 ? -5.867 -0.830 20.233 1.00 56.81 70 ASN A CA 1
ATOM 582 C C . ASN A 1 70 ? -6.947 -1.495 21.091 1.00 56.81 70 ASN A C 1
ATOM 584 O O . ASN A 1 70 ? -7.929 -0.843 21.450 1.00 56.81 70 ASN A O 1
ATOM 588 N N . GLN A 1 71 ? -6.789 -2.779 21.413 1.00 42.72 71 GLN A N 1
ATOM 589 C CA . GLN A 1 71 ? -7.529 -3.346 22.533 1.00 42.72 71 GLN A CA 1
ATOM 590 C C . GLN A 1 71 ? -7.167 -2.512 23.772 1.00 42.72 71 GLN A C 1
ATOM 592 O O . GLN A 1 71 ? -5.973 -2.291 24.008 1.00 42.72 71 GLN A O 1
ATOM 597 N N . PRO A 1 72 ? -8.142 -1.987 24.538 1.00 44.03 72 PRO A N 1
ATOM 598 C CA . PRO A 1 72 ? -7.824 -1.396 25.826 1.00 44.03 72 PRO A CA 1
ATOM 59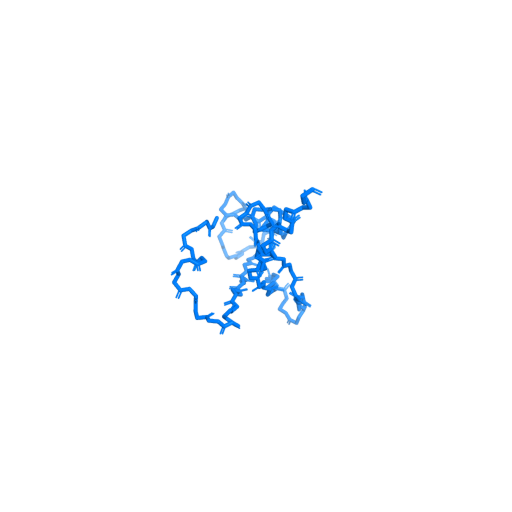9 C C . PRO A 1 72 ? -7.078 -2.458 26.635 1.00 44.03 72 PRO A C 1
ATOM 601 O O . PRO A 1 72 ? -7.571 -3.576 26.779 1.00 44.03 72 PRO A O 1
ATOM 604 N N . GLN A 1 73 ? -5.871 -2.126 27.106 1.00 41.00 73 GLN A N 1
ATOM 605 C CA . GLN A 1 73 ? -5.157 -2.954 28.071 1.00 41.00 73 GLN A CA 1
ATOM 606 C C . GLN A 1 73 ? -6.119 -3.201 29.229 1.00 41.00 73 GLN A C 1
ATOM 608 O O . GLN A 1 73 ? -6.504 -2.267 29.931 1.00 41.00 73 GLN A O 1
ATOM 613 N N . THR A 1 74 ? -6.554 -4.446 29.396 1.00 39.62 74 THR A N 1
ATOM 614 C CA . THR A 1 74 ? -7.216 -4.856 30.625 1.00 39.62 74 THR A CA 1
ATOM 615 C C . THR A 1 74 ? -6.173 -4.708 31.722 1.00 39.62 74 THR A C 1
ATOM 617 O O . THR A 1 74 ? -5.233 -5.499 31.795 1.00 39.62 74 THR A O 1
ATOM 620 N N . TYR A 1 75 ? -6.285 -3.645 32.514 1.00 42.41 75 TYR A N 1
ATOM 621 C CA . TYR A 1 75 ? -5.606 -3.567 33.795 1.00 42.41 75 TYR A CA 1
ATOM 622 C C . TYR A 1 75 ? -6.200 -4.682 34.651 1.00 42.41 75 TYR A C 1
ATOM 624 O O . TYR A 1 75 ? -7.394 -4.668 34.942 1.00 42.41 75 TYR A O 1
ATOM 632 N N . THR A 1 76 ? -5.398 -5.693 34.959 1.00 44.59 76 THR A N 1
ATOM 633 C CA . THR A 1 76 ? -5.722 -6.620 36.038 1.00 44.59 76 THR A CA 1
ATOM 634 C C . THR A 1 76 ? -5.346 -5.908 37.335 1.00 44.59 76 THR A C 1
ATOM 636 O O . THR A 1 76 ? -4.186 -5.512 37.474 1.00 44.59 76 THR A O 1
ATOM 639 N N . ASP A 1 77 ? -6.334 -5.684 38.206 1.00 58.28 77 ASP A N 1
ATOM 640 C CA . ASP A 1 77 ? -6.130 -5.331 39.621 1.00 58.28 77 ASP A CA 1
ATOM 641 C C . ASP A 1 77 ? -5.293 -6.396 40.353 1.00 58.28 77 ASP A C 1
ATOM 643 O O . ASP A 1 77 ? -5.406 -7.596 39.992 1.00 58.28 77 ASP A O 1
#

Secondary structure (DSSP, 8-state):
-TTGGGTPPTT--EEEEEE-SS--SSSS-GGG---HHHHHHHHHHTTEEEEEEE---SSEEEEEEEEPP--------

Solvent-accessible surface area (backbone atoms only — not comparable to full-atom values): 4890 Å² total; per-residue (Å²): 105,67,69,56,71,82,74,51,57,91,90,45,70,50,77,50,75,48,50,54,62,53,91,63,101,61,82,74,60,55,89,81,39,63,39,72,66,58,52,51,50,48,39,40,78,44,43,29,44,82,76,45,77,51,76,90,48,95,60,32,47,36,41,32,31,36,68,58,77,80,70,78,78,80,79,78,130

Nearest PDB structures (foldseek):
  3dh0-assembly1_A  TM=9.002E-01  e=2.730E-02  Aquifex aeolicus
  8bie-assembly1_B  TM=7.472E-01  e=1.362E-01  Photorhabdus laumondii subsp. laumondii TTO1
  8big-assembly4_G  TM=7.580E-01  e=2.277E-01  Photorhabdus laumondii subsp. laumondii TTO1
  8bij-assembly1_B  TM=7.362E-01  e=2.277E-01  Photorhabdus laumondii subsp. laumondii TTO1
  8bii-assembly4_F  TM=7.351E-01  e=3.348E-01  Photorhabdus laumondii subsp. laumondii TTO1

Mean predicted aligned error: 6.13 Å